Protein AF-W2CZW8-F1 (afdb_monomer_lite)

Foldseek 3Di:
DKDKDFAQDQFFWAWKWWKKWWAFPVRDTPDIDIDIDGDRAHHGGMDMDDDPCRDDDPRTDDMDGPWIKIATPVRDIDTDNCVVVVDADPVRVVVVVVVVVVVVVVVVVVVD

Secondary structure (DSSP, 8-state):
-EEEEE--SSS-EEEEEEEEEEE-TTS-EEEEEEEEEEEEE-TT-EEEEE-S-S---SS--EEEEEEEEEEETTS-EEEES-GGGGPPPHHHHHHHHHHHHHHHHHHHHH--

Structure (mmCIF, N/CA/C/O backbone):
data_AF-W2CZW8-F1
#
_entry.id   AF-W2CZW8-F1
#
loop_
_atom_site.group_PDB
_atom_site.id
_atom_site.type_symbol
_atom_site.label_atom_id
_atom_site.label_alt_id
_atom_site.label_comp_id
_atom_site.label_asym_id
_atom_site.label_entity_id
_atom_site.label_seq_id
_atom_site.pdbx_PDB_ins_code
_atom_site.Cartn_x
_atom_site.Cartn_y
_atom_site.Cartn_z
_atom_site.occupancy
_atom_site.B_iso_or_equiv
_atom_site.auth_seq_id
_atom_site.auth_comp_id
_atom_site.auth_asym_id
_atom_site.auth_atom_id
_atom_site.pdbx_PDB_model_num
ATOM 1 N N . MET A 1 1 ? 10.173 7.168 -2.303 1.00 90.81 1 MET A N 1
ATOM 2 C CA . MET A 1 1 ? 8.833 6.625 -2.603 1.00 90.81 1 MET A CA 1
ATOM 3 C C . MET A 1 1 ? 8.026 6.701 -1.330 1.00 90.81 1 MET A C 1
ATOM 5 O O . MET A 1 1 ? 8.509 6.217 -0.311 1.00 90.81 1 MET A O 1
ATOM 9 N N . SER A 1 2 ? 6.869 7.347 -1.386 1.00 93.12 2 SER A N 1
ATOM 10 C CA . SER A 1 2 ? 6.043 7.614 -0.211 1.00 93.12 2 SER A CA 1
ATOM 11 C C . SER A 1 2 ? 4.672 6.975 -0.386 1.00 93.12 2 SER A C 1
ATOM 13 O O . SER A 1 2 ? 4.179 6.900 -1.509 1.00 93.12 2 SER A O 1
ATOM 15 N N . PHE A 1 3 ? 4.084 6.511 0.712 1.00 93.94 3 PHE A N 1
ATOM 16 C CA . PHE A 1 3 ? 2.751 5.921 0.745 1.00 93.94 3 PHE A CA 1
ATOM 17 C C . PHE A 1 3 ? 1.980 6.459 1.940 1.00 93.94 3 PHE A C 1
ATOM 19 O O . PHE A 1 3 ? 2.545 6.554 3.030 1.00 93.94 3 PHE A O 1
ATOM 26 N N . THR A 1 4 ? 0.691 6.700 1.741 1.00 94.19 4 THR A N 1
ATOM 27 C CA . THR A 1 4 ? -0.275 6.953 2.809 1.00 94.19 4 THR A CA 1
ATOM 28 C C . THR A 1 4 ? -1.367 5.901 2.699 1.00 94.19 4 THR A C 1
ATOM 30 O O . THR A 1 4 ? -1.867 5.636 1.606 1.00 94.19 4 THR A O 1
ATOM 33 N N . PHE A 1 5 ? -1.710 5.273 3.817 1.00 94.88 5 PHE A N 1
ATOM 34 C CA . PHE A 1 5 ? -2.762 4.266 3.888 1.00 94.88 5 PHE A CA 1
ATOM 35 C C . P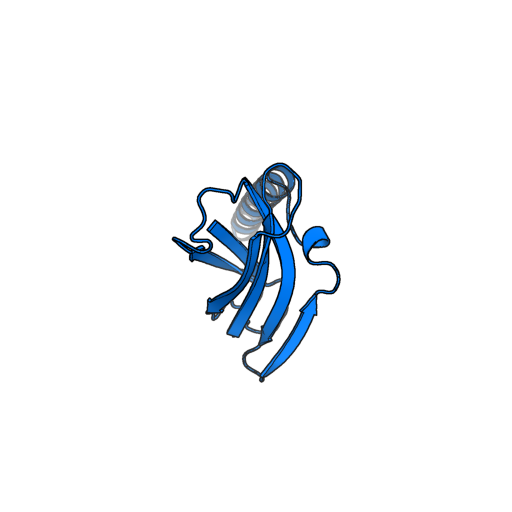HE A 1 5 ? -3.802 4.684 4.908 1.00 94.88 5 PHE A C 1
ATOM 37 O O . PHE A 1 5 ? -3.442 4.931 6.052 1.00 94.88 5 PHE A O 1
ATOM 44 N N . TYR A 1 6 ? -5.068 4.674 4.508 1.00 93.94 6 TYR A N 1
ATOM 45 C CA . TYR A 1 6 ? -6.210 4.740 5.413 1.00 93.94 6 TYR A CA 1
ATOM 46 C C . TYR A 1 6 ? -6.665 3.318 5.768 1.00 93.94 6 TYR A C 1
ATOM 48 O O . TYR A 1 6 ? -6.672 2.434 4.903 1.00 93.94 6 TYR A O 1
ATOM 56 N N . ASN A 1 7 ? -7.025 3.075 7.029 1.00 95.88 7 ASN A N 1
ATOM 57 C CA . ASN A 1 7 ? -7.572 1.800 7.487 1.00 95.88 7 ASN A CA 1
ATOM 58 C C . ASN A 1 7 ? -9.109 1.855 7.586 1.00 95.88 7 ASN A C 1
ATOM 60 O O . ASN A 1 7 ? -9.632 2.180 8.649 1.00 95.88 7 ASN A O 1
ATOM 64 N N . PRO A 1 8 ? -9.855 1.429 6.548 1.00 93.06 8 PRO A N 1
ATOM 65 C CA . PRO A 1 8 ? -11.321 1.422 6.569 1.00 93.06 8 PRO A CA 1
ATOM 66 C C . PRO A 1 8 ? -11.911 0.239 7.358 1.00 93.06 8 PRO A C 1
ATOM 68 O O . PRO A 1 8 ? -13.082 -0.107 7.199 1.00 93.06 8 PRO A O 1
ATOM 71 N N . THR A 1 9 ? -11.094 -0.505 8.110 1.00 95.19 9 THR A N 1
ATOM 72 C CA . THR A 1 9 ? -11.514 -1.751 8.759 1.00 95.19 9 THR A CA 1
ATOM 73 C C . THR A 1 9 ? -11.558 -1.604 10.269 1.00 95.19 9 THR A C 1
ATOM 75 O O . THR A 1 9 ? -10.782 -0.871 10.864 1.00 95.19 9 THR A O 1
ATOM 78 N N . LYS A 1 10 ? -12.391 -2.420 10.920 1.00 96.81 10 LYS A N 1
ATOM 79 C CA . LYS A 1 10 ? -12.503 -2.465 12.388 1.00 96.81 10 LYS A CA 1
ATOM 80 C C . LYS A 1 10 ? -11.307 -3.125 13.089 1.00 96.81 10 LYS A C 1
ATOM 82 O O . LYS A 1 10 ? -11.326 -3.283 14.306 1.00 96.81 10 LYS A O 1
ATOM 87 N N . LYS A 1 11 ? -10.294 -3.580 12.343 1.00 98.00 11 LYS A N 1
ATOM 88 C CA . LYS A 1 11 ? -9.118 -4.271 12.885 1.00 98.00 11 LYS A CA 1
ATOM 89 C C . LYS A 1 11 ? -7.889 -3.377 12.774 1.00 98.00 11 LYS A C 1
ATOM 91 O O . LYS A 1 11 ? -7.624 -2.821 11.713 1.00 98.00 11 LYS A O 1
ATOM 96 N N . THR A 1 12 ? -7.084 -3.320 13.832 1.00 98.50 12 THR A N 1
ATOM 97 C CA . THR A 1 12 ? -5.782 -2.643 13.796 1.00 98.50 12 THR A CA 1
ATOM 98 C C . THR A 1 12 ? -4.836 -3.353 12.831 1.00 98.50 12 THR A C 1
ATOM 100 O O . THR A 1 12 ? -4.574 -4.559 12.958 1.00 98.50 12 THR A O 1
ATOM 103 N N . ILE A 1 13 ? -4.293 -2.600 11.878 1.00 98.62 13 ILE A N 1
ATOM 104 C CA . ILE A 1 13 ? -3.296 -3.096 10.933 1.00 98.62 13 ILE A CA 1
ATOM 105 C C . ILE A 1 13 ? -1.933 -3.139 11.622 1.00 98.62 13 ILE A C 1
ATOM 107 O O . ILE A 1 13 ? -1.489 -2.155 12.211 1.00 98.62 13 ILE A O 1
ATOM 111 N N . LYS A 1 14 ? -1.255 -4.286 11.520 1.00 98.56 14 LYS A N 1
ATOM 112 C CA . LYS A 1 14 ? 0.109 -4.490 12.016 1.00 98.56 14 LYS A CA 1
ATOM 113 C C . LYS A 1 14 ? 1.148 -4.184 10.943 1.00 98.56 14 LYS A C 1
ATOM 115 O O . LYS A 1 14 ? 2.115 -3.482 11.218 1.00 98.56 14 LYS A O 1
ATOM 120 N N . TYR A 1 15 ? 0.953 -4.715 9.736 1.00 98.56 15 TYR A N 1
ATOM 121 C CA . TYR A 1 15 ? 1.843 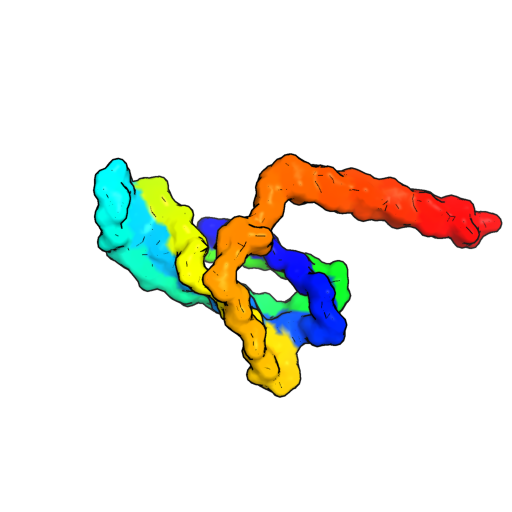-4.481 8.602 1.00 98.56 15 TYR A CA 1
ATOM 122 C C . TYR A 1 15 ? 1.057 -4.306 7.309 1.00 98.56 15 TYR A C 1
ATOM 124 O O . TYR A 1 15 ? 0.082 -5.021 7.064 1.00 98.56 15 TYR A O 1
ATOM 132 N N . ILE A 1 16 ? 1.553 -3.430 6.443 1.00 98.19 16 ILE A N 1
ATOM 133 C CA . ILE A 1 16 ? 1.170 -3.377 5.033 1.00 98.19 16 ILE A CA 1
ATOM 134 C C . ILE A 1 16 ? 2.407 -3.726 4.212 1.00 98.19 16 ILE A C 1
ATOM 136 O O . ILE A 1 16 ? 3.465 -3.118 4.356 1.00 98.19 16 ILE A O 1
ATOM 140 N N . TYR A 1 17 ? 2.279 -4.736 3.362 1.00 98.06 17 TYR A N 1
ATOM 141 C CA . TYR A 1 17 ? 3.303 -5.149 2.419 1.00 98.06 17 TYR A CA 1
ATOM 142 C C . TYR A 1 17 ? 2.924 -4.630 1.040 1.00 98.06 17 TYR A C 1
ATOM 144 O O . TYR A 1 17 ? 1.905 -5.045 0.482 1.00 98.06 17 TYR A O 1
ATOM 152 N N . VAL A 1 18 ? 3.755 -3.747 0.497 1.00 97.31 18 VAL A N 1
ATOM 153 C CA . VAL A 1 18 ? 3.564 -3.153 -0.827 1.00 97.31 18 VAL A CA 1
ATOM 154 C C . VAL A 1 18 ? 4.617 -3.725 -1.757 1.00 97.31 18 VAL A C 1
ATOM 156 O O . VAL A 1 18 ? 5.810 -3.471 -1.584 1.00 97.31 18 VAL A O 1
ATOM 159 N N . THR A 1 19 ? 4.195 -4.511 -2.738 1.00 96.94 19 THR A N 1
ATOM 160 C CA . THR A 1 19 ? 5.086 -5.003 -3.786 1.00 96.94 19 THR A CA 1
ATOM 161 C C . THR A 1 19 ? 5.077 -4.016 -4.939 1.00 96.94 19 THR A C 1
ATOM 163 O O . THR A 1 19 ? 4.027 -3.688 -5.492 1.00 96.94 19 THR A O 1
ATOM 166 N N . VAL A 1 20 ? 6.265 -3.535 -5.283 1.00 95.88 20 VAL A N 1
ATOM 167 C CA . VAL A 1 20 ? 6.495 -2.537 -6.317 1.00 95.88 20 VAL A CA 1
ATOM 168 C C . VAL A 1 20 ? 7.439 -3.119 -7.356 1.00 95.88 20 VAL A C 1
ATOM 170 O O . VAL A 1 20 ? 8.487 -3.682 -7.021 1.00 95.88 20 VAL A O 1
ATOM 173 N N . THR A 1 21 ? 7.085 -2.952 -8.622 1.00 96.19 21 THR A N 1
ATOM 174 C CA . THR A 1 21 ? 7.901 -3.358 -9.763 1.00 96.19 21 THR A CA 1
ATOM 175 C C . THR A 1 21 ? 8.362 -2.114 -10.510 1.00 96.19 21 THR A C 1
ATOM 177 O O . THR A 1 21 ? 7.544 -1.267 -10.859 1.00 96.19 21 THR A O 1
ATOM 180 N N . GLY A 1 22 ? 9.675 -1.991 -10.703 1.00 96.06 22 GLY A N 1
ATOM 181 C CA . GLY A 1 22 ? 10.302 -0.901 -11.448 1.00 96.06 22 GLY A CA 1
ATOM 182 C C . GLY A 1 22 ? 10.529 -1.284 -12.908 1.00 96.06 22 GLY A C 1
ATOM 183 O O . GLY A 1 22 ? 10.866 -2.439 -13.192 1.00 96.06 22 GLY A O 1
ATOM 184 N N . TYR A 1 23 ? 10.384 -0.315 -13.806 1.00 96.75 23 TYR A N 1
ATOM 185 C CA . TYR A 1 23 ? 10.505 -0.465 -15.255 1.00 96.75 23 TYR A CA 1
ATOM 186 C C . TYR A 1 23 ? 11.457 0.585 -15.840 1.00 96.75 23 TYR A C 1
ATOM 188 O O . TYR A 1 23 ? 11.668 1.637 -15.227 1.00 96.75 23 TYR A O 1
ATOM 196 N N . ASN A 1 24 ? 12.055 0.287 -16.994 1.00 96.69 24 ASN A N 1
ATOM 197 C CA . ASN A 1 24 ? 12.879 1.222 -17.766 1.00 96.69 24 ASN A CA 1
ATOM 198 C C . ASN A 1 24 ? 12.015 2.023 -18.778 1.00 96.69 24 ASN A C 1
ATOM 200 O O . ASN A 1 24 ? 10.808 1.786 -18.869 1.00 96.69 24 ASN A O 1
ATOM 204 N N . PRO A 1 25 ? 12.579 2.987 -19.539 1.00 97.25 25 PRO A N 1
ATOM 205 C CA . PRO A 1 25 ? 11.819 3.777 -20.518 1.00 97.25 25 PRO A CA 1
ATOM 206 C C . PRO A 1 25 ? 11.168 2.987 -21.662 1.00 97.25 25 PRO A C 1
ATOM 208 O O . PRO A 1 25 ? 10.336 3.551 -22.362 1.00 97.25 25 PRO A O 1
ATOM 211 N N . VAL A 1 26 ? 11.552 1.724 -21.866 1.00 96.75 26 VAL A N 1
ATOM 212 C CA . VAL A 1 26 ? 10.993 0.827 -22.892 1.00 96.75 26 VAL A CA 1
ATOM 213 C C . VAL A 1 26 ? 10.153 -0.300 -22.274 1.00 96.75 26 VAL A C 1
ATOM 215 O O . VAL A 1 26 ? 9.947 -1.334 -22.896 1.00 96.75 26 VAL A O 1
ATOM 218 N N . ASP A 1 27 ? 9.667 -0.091 -21.046 1.00 95.19 27 ASP A N 1
ATOM 219 C CA . ASP A 1 27 ? 8.787 -0.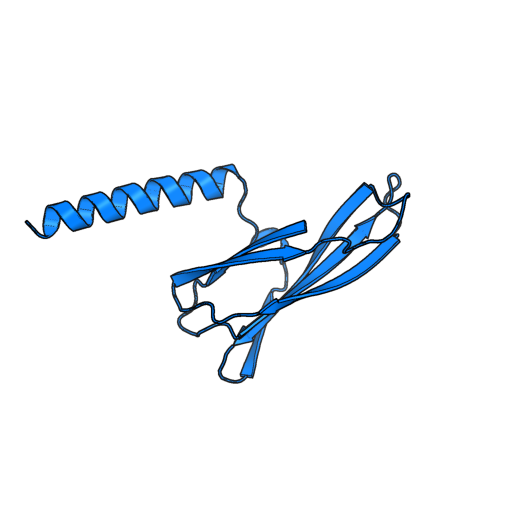991 -20.291 1.00 95.19 27 ASP A CA 1
ATOM 220 C C . ASP A 1 27 ? 9.382 -2.361 -19.898 1.00 95.19 27 ASP A C 1
ATOM 222 O O . ASP A 1 27 ? 8.661 -3.234 -19.399 1.00 95.19 27 ASP A O 1
ATOM 226 N N . ASP A 1 28 ? 10.702 -2.551 -19.986 1.00 95.88 28 ASP A N 1
ATOM 227 C CA . ASP A 1 28 ? 11.340 -3.745 -19.426 1.00 95.88 28 ASP A CA 1
ATOM 228 C C . ASP A 1 28 ? 11.403 -3.668 -17.903 1.00 95.88 28 ASP A C 1
ATOM 230 O O . ASP A 1 28 ? 11.725 -2.636 -17.302 1.00 95.88 28 ASP A O 1
ATOM 234 N N . ARG A 1 29 ? 11.170 -4.808 -17.249 1.00 95.88 29 ARG A N 1
ATOM 235 C CA . ARG A 1 29 ? 11.264 -4.923 -15.792 1.00 95.88 29 ARG A CA 1
ATOM 236 C C . ARG A 1 29 ? 12.717 -4.798 -15.324 1.00 95.88 29 ARG A C 1
ATOM 238 O O . ARG A 1 29 ? 13.524 -5.695 -15.548 1.00 95.88 29 ARG A O 1
ATOM 245 N N . VAL A 1 30 ? 12.998 -3.764 -14.533 1.00 95.00 30 VAL A N 1
ATOM 246 C CA . VAL A 1 30 ? 14.301 -3.534 -13.878 1.00 95.00 30 VAL A CA 1
ATOM 247 C C . VAL A 1 30 ? 14.416 -4.312 -12.566 1.00 95.00 30 VAL A C 1
ATOM 249 O O . VAL A 1 30 ? 15.489 -4.783 -12.198 1.00 95.00 30 VAL A O 1
ATOM 252 N N . GLY A 1 31 ? 13.312 -4.475 -11.833 1.00 95.25 31 GLY A N 1
ATOM 253 C CA . GLY A 1 31 ? 13.324 -5.231 -10.583 1.00 95.25 31 GLY A CA 1
ATOM 254 C C . GLY A 1 31 ? 11.996 -5.213 -9.842 1.00 95.25 31 GLY A C 1
ATOM 255 O O . GLY A 1 31 ? 11.049 -4.533 -10.226 1.00 95.25 31 GLY A O 1
ATOM 256 N N . THR A 1 32 ? 11.910 -5.979 -8.758 1.00 96.75 32 THR A N 1
ATOM 257 C CA . THR A 1 32 ? 10.743 -6.007 -7.864 1.00 96.75 32 THR A CA 1
ATOM 258 C C . THR A 1 32 ? 11.204 -5.975 -6.414 1.00 96.75 32 THR A C 1
ATOM 260 O O . THR A 1 32 ? 12.177 -6.642 -6.055 1.00 96.75 32 THR A O 1
ATOM 263 N N . LYS A 1 33 ? 10.525 -5.175 -5.590 1.00 96.81 33 LYS A N 1
ATOM 264 C CA . LYS A 1 33 ? 10.784 -5.029 -4.155 1.00 96.81 33 LYS A CA 1
ATOM 265 C C . LYS A 1 33 ? 9.474 -5.083 -3.386 1.00 96.81 33 LYS A C 1
ATOM 267 O O . LYS A 1 33 ? 8.467 -4.561 -3.851 1.00 96.81 33 LYS A O 1
ATOM 272 N N . THR A 1 34 ? 9.510 -5.674 -2.198 1.00 97.38 34 THR A N 1
ATOM 273 C CA . THR A 1 34 ? 8.398 -5.619 -1.247 1.00 97.38 34 THR A CA 1
ATOM 274 C C . THR A 1 34 ? 8.803 -4.733 -0.084 1.00 97.38 34 THR A C 1
ATOM 276 O O . THR A 1 34 ? 9.765 -5.025 0.623 1.00 97.38 34 THR A O 1
ATOM 279 N N . LEU A 1 35 ? 8.073 -3.640 0.088 1.00 97.56 35 LEU A N 1
ATOM 280 C CA . LEU A 1 35 ? 8.246 -2.677 1.163 1.00 97.56 35 LEU A CA 1
ATOM 281 C C . LEU A 1 35 ? 7.319 -3.054 2.314 1.00 97.56 35 LEU A C 1
ATOM 283 O O . LEU A 1 35 ? 6.187 -3.476 2.083 1.00 97.56 35 LEU A O 1
ATOM 287 N N . THR A 1 36 ? 7.810 -2.923 3.544 1.00 98.19 36 THR A N 1
ATOM 288 C CA . THR A 1 36 ? 7.028 -3.221 4.748 1.00 98.19 36 THR A CA 1
ATOM 289 C C . THR A 1 36 ? 6.749 -1.925 5.491 1.00 98.19 36 THR A C 1
ATOM 291 O O . THR A 1 36 ? 7.659 -1.304 6.035 1.00 98.19 36 THR A O 1
ATOM 294 N N . CYS A 1 37 ? 5.485 -1.529 5.509 1.00 98.06 37 CYS A N 1
ATOM 295 C CA . CYS A 1 37 ? 4.954 -0.432 6.300 1.00 98.06 37 CYS A CA 1
ATOM 296 C C . CYS A 1 37 ? 4.525 -0.989 7.659 1.00 98.06 37 CYS A C 1
ATOM 298 O O . CYS A 1 37 ? 3.691 -1.895 7.724 1.00 98.06 37 CYS A O 1
ATOM 300 N N . VAL A 1 38 ? 5.131 -0.491 8.734 1.00 98.12 38 VAL A N 1
ATOM 301 C CA . VAL A 1 38 ? 4.905 -0.983 10.099 1.00 98.12 38 VAL A CA 1
ATOM 302 C C . VAL A 1 38 ? 3.849 -0.124 10.788 1.00 98.12 38 VAL A C 1
ATOM 304 O O . VAL A 1 38 ? 3.961 1.097 10.807 1.00 98.12 38 VAL A O 1
ATOM 307 N N . GLY A 1 39 ? 2.800 -0.759 11.306 1.00 95.38 39 GLY A N 1
ATOM 308 C CA . GLY A 1 39 ? 1.764 -0.110 12.105 1.00 95.38 39 GLY A CA 1
ATOM 309 C C . GLY A 1 39 ? 2.202 0.145 13.559 1.00 95.38 39 GLY A C 1
ATOM 310 O O . GLY A 1 39 ? 3.397 0.099 13.860 1.00 95.38 39 GLY A O 1
ATOM 311 N N . PRO A 1 40 ? 1.249 0.350 14.486 1.00 97.62 40 PRO A N 1
ATOM 312 C CA . PRO A 1 40 ? -0.191 0.160 14.307 1.00 97.62 40 PRO A CA 1
ATOM 313 C C . PRO A 1 40 ? -0.840 1.255 13.454 1.00 97.62 40 PRO A C 1
ATOM 315 O O . PRO A 1 40 ? -0.486 2.418 13.575 1.00 97.62 40 PRO A O 1
ATOM 318 N N . ILE A 1 41 ? -1.815 0.875 12.625 1.00 98.25 41 ILE A N 1
ATOM 319 C CA . ILE A 1 41 ? -2.805 1.815 12.074 1.00 98.25 41 ILE A CA 1
ATOM 320 C C . ILE A 1 41 ? -4.152 1.393 12.658 1.00 98.25 41 ILE A C 1
ATOM 322 O O . ILE A 1 41 ? -4.617 0.276 12.382 1.00 98.25 41 ILE A O 1
ATOM 326 N N . LEU A 1 42 ? -4.727 2.218 13.536 1.00 98.19 42 LEU A N 1
ATOM 327 C CA . LEU A 1 42 ? -5.999 1.914 14.192 1.00 98.19 42 LEU A CA 1
ATOM 328 C C . LEU A 1 42 ? -7.158 1.959 13.182 1.00 98.19 42 LEU A C 1
ATOM 330 O O . LEU A 1 42 ? -6.968 2.413 12.050 1.00 98.19 42 LEU A O 1
ATOM 334 N N . PRO A 1 43 ? -8.334 1.406 13.526 1.00 97.62 43 PRO A N 1
ATOM 335 C CA . PRO A 1 43 ? -9.541 1.625 12.738 1.00 97.62 43 PRO A CA 1
ATOM 336 C C . PRO A 1 43 ? -9.769 3.114 12.487 1.00 97.62 43 PRO A C 1
ATOM 338 O O . PRO A 1 43 ? -9.620 3.912 13.407 1.00 97.62 43 PRO A O 1
ATOM 341 N N . ASP A 1 44 ? -10.099 3.457 11.244 1.00 93.94 44 ASP A N 1
ATOM 342 C CA . ASP A 1 44 ? -10.401 4.819 10.798 1.00 93.94 44 ASP A CA 1
ATOM 343 C C . ASP A 1 44 ? -9.242 5.828 10.911 1.00 93.94 44 ASP A C 1
ATOM 345 O O . ASP A 1 44 ? -9.434 7.030 10.749 1.00 93.94 44 ASP A O 1
ATOM 349 N N . GLU A 1 45 ? -8.012 5.344 11.091 1.00 94.56 45 GLU A N 1
ATOM 350 C CA . GLU A 1 45 ? -6.803 6.168 11.064 1.00 94.56 45 GLU A CA 1
ATOM 351 C C . GLU A 1 45 ? -5.990 5.984 9.778 1.00 94.56 45 GLU A C 1
ATOM 353 O O . GLU A 1 45 ? -6.174 5.033 9.008 1.00 94.56 45 GLU A O 1
ATOM 358 N N . SER A 1 46 ? -5.047 6.906 9.564 1.00 95.00 46 SER A N 1
ATOM 359 C CA . SER A 1 46 ? -4.094 6.862 8.456 1.00 95.00 46 SER A CA 1
ATOM 360 C C . SER A 1 46 ? -2.649 6.704 8.933 1.00 95.00 46 SER A C 1
ATOM 362 O O . SER A 1 46 ? -2.259 7.241 9.966 1.00 95.00 46 SER A O 1
ATOM 364 N N . GLY A 1 47 ? -1.835 5.993 8.152 1.00 95.88 47 GLY A N 1
ATOM 365 C CA . GLY A 1 47 ? -0.396 5.836 8.369 1.00 95.88 47 GLY A CA 1
ATOM 366 C C . GLY A 1 47 ? 0.411 6.235 7.135 1.00 95.88 47 GLY A C 1
ATOM 367 O O . GLY A 1 47 ? 0.082 5.821 6.020 1.00 95.88 47 GLY A O 1
ATOM 368 N N . SER A 1 48 ? 1.488 6.994 7.343 1.00 96.38 48 SER A N 1
ATOM 369 C CA . SER A 1 48 ? 2.342 7.525 6.272 1.00 96.38 48 SER A CA 1
ATOM 370 C C . SER A 1 48 ? 3.766 6.979 6.358 1.00 96.38 48 SER A C 1
ATOM 372 O O . SER A 1 48 ? 4.365 6.912 7.430 1.00 96.38 48 SER A O 1
ATOM 374 N N . TYR A 1 49 ? 4.330 6.609 5.210 1.00 97.06 49 TYR A N 1
ATOM 375 C CA . TYR A 1 49 ? 5.607 5.906 5.106 1.00 97.06 49 TYR A CA 1
ATOM 376 C C . TYR A 1 49 ? 6.453 6.479 3.977 1.00 97.06 49 TYR A C 1
ATOM 378 O O . TYR A 1 49 ? 5.948 6.727 2.885 1.00 97.06 49 TYR A O 1
ATOM 386 N N . SER A 1 50 ? 7.759 6.629 4.206 1.00 96.56 50 SER A N 1
ATOM 387 C CA . SER A 1 50 ? 8.704 7.083 3.185 1.00 96.56 50 SER A CA 1
ATOM 388 C C . SER A 1 50 ? 9.913 6.162 3.116 1.00 96.56 50 SER A C 1
ATOM 390 O O . SER A 1 50 ? 10.590 5.912 4.112 1.00 96.56 50 SER A O 1
ATOM 392 N N . PHE A 1 51 ? 10.189 5.667 1.914 1.00 95.50 51 PHE A N 1
ATOM 393 C CA . PHE A 1 51 ? 11.312 4.791 1.617 1.00 95.50 51 PHE A CA 1
ATOM 394 C C . PHE A 1 51 ? 12.269 5.491 0.657 1.00 95.50 51 PHE A C 1
ATOM 396 O O . PHE A 1 51 ? 11.881 5.941 -0.432 1.00 95.50 51 PHE A O 1
ATOM 403 N N . LYS A 1 52 ? 13.540 5.554 1.049 1.00 92.94 52 LYS A N 1
ATOM 404 C CA . LYS A 1 52 ? 14.635 6.053 0.213 1.00 92.94 52 LYS A CA 1
ATOM 405 C C . LYS A 1 52 ? 15.334 4.881 -0.474 1.00 92.94 52 LYS A C 1
ATOM 407 O O . LYS A 1 52 ? 15.373 3.784 0.071 1.00 92.94 52 LYS A O 1
ATOM 412 N N . HIS A 1 53 ? 15.873 5.126 -1.667 1.00 88.31 53 HIS A N 1
ATOM 413 C CA . HIS A 1 53 ? 16.711 4.169 -2.405 1.00 88.31 53 HIS A CA 1
ATOM 414 C C . HIS A 1 53 ? 16.072 2.782 -2.638 1.00 88.31 53 HIS A C 1
ATOM 416 O O . HIS A 1 53 ? 16.752 1.763 -2.581 1.00 88.31 53 HIS A O 1
ATOM 422 N N . VAL A 1 54 ? 14.760 2.728 -2.915 1.00 91.75 54 VAL A N 1
ATOM 423 C CA . VAL A 1 54 ? 14.033 1.460 -3.155 1.00 91.75 54 VAL A CA 1
ATOM 424 C C . VAL A 1 54 ? 14.609 0.689 -4.348 1.00 91.75 54 VAL A C 1
ATOM 426 O O . VAL A 1 54 ? 14.775 -0.530 -4.288 1.00 91.75 54 VAL A O 1
ATOM 429 N N . PHE A 1 55 ? 14.934 1.406 -5.423 1.00 91.06 55 PHE A N 1
ATOM 430 C CA . PHE A 1 55 ? 15.629 0.874 -6.587 1.00 91.06 55 PHE A CA 1
ATOM 431 C C . PHE A 1 55 ? 16.978 1.574 -6.717 1.00 91.06 55 PHE A C 1
ATOM 433 O O . PHE A 1 55 ? 17.053 2.799 -6.635 1.00 91.06 55 PHE A O 1
ATOM 440 N N . TYR A 1 56 ? 18.034 0.789 -6.923 1.00 87.19 56 TYR A N 1
ATOM 441 C CA . TYR A 1 56 ? 19.379 1.287 -7.196 1.00 87.19 56 TYR A CA 1
ATOM 442 C C . TYR A 1 56 ? 19.716 0.979 -8.657 1.00 87.19 56 TYR A C 1
ATOM 444 O O . TYR A 1 56 ? 20.357 -0.021 -8.965 1.00 87.19 56 TYR A O 1
ATOM 452 N N . SER A 1 57 ? 19.161 1.777 -9.569 1.00 88.38 57 SER A N 1
ATOM 453 C CA . SER A 1 57 ? 19.358 1.629 -11.012 1.00 88.38 57 SER A CA 1
ATOM 454 C C . SER A 1 57 ? 19.288 2.989 -11.695 1.00 88.38 57 SER A C 1
ATOM 456 O O . SER A 1 57 ? 18.377 3.766 -11.419 1.00 88.38 57 SER A O 1
ATOM 458 N N . SER A 1 58 ? 20.226 3.251 -12.606 1.00 89.31 58 SER A N 1
ATOM 459 C CA . SER A 1 58 ? 20.232 4.435 -13.473 1.00 89.31 58 SER A CA 1
ATOM 460 C C . SER A 1 58 ? 19.257 4.328 -14.648 1.00 89.31 58 SER A C 1
ATOM 462 O O . SER A 1 58 ? 18.963 5.331 -15.286 1.00 89.31 58 SER A O 1
ATOM 464 N N . THR A 1 59 ? 18.759 3.125 -14.944 1.00 91.94 59 THR A N 1
ATOM 465 C CA . THR A 1 59 ? 17.850 2.873 -16.071 1.00 91.94 59 THR A CA 1
ATOM 466 C C . THR A 1 59 ? 16.386 2.805 -15.654 1.00 91.94 59 THR A C 1
ATOM 468 O O . THR A 1 59 ? 15.518 2.692 -16.514 1.00 91.94 59 THR A O 1
ATOM 471 N N . MET A 1 60 ? 16.085 2.854 -14.353 1.00 93.19 60 MET A N 1
ATOM 472 C CA . MET A 1 60 ? 14.707 2.858 -13.870 1.00 93.19 60 MET A CA 1
ATOM 473 C C . MET A 1 60 ? 14.043 4.207 -14.175 1.00 93.19 60 MET A C 1
ATOM 475 O O . MET A 1 60 ? 14.547 5.250 -13.771 1.00 93.19 60 MET A O 1
ATOM 479 N N . SER A 1 61 ? 12.894 4.171 -14.848 1.00 94.44 61 SER A N 1
ATOM 480 C CA . SER A 1 61 ? 12.098 5.353 -15.200 1.00 94.44 61 SER A CA 1
ATOM 481 C C . SER A 1 61 ? 10.756 5.409 -14.472 1.00 94.44 61 SER A C 1
ATOM 483 O O . SER A 1 61 ? 10.298 6.492 -14.120 1.00 94.44 61 SER A O 1
ATOM 485 N N . SER A 1 62 ? 10.119 4.262 -14.218 1.00 94.31 62 SER A N 1
ATOM 486 C CA . SER A 1 62 ? 8.789 4.201 -13.605 1.00 94.31 62 SER A CA 1
ATOM 487 C C . SER A 1 62 ? 8.644 3.027 -12.639 1.00 94.31 62 SER A C 1
ATOM 489 O O . SER A 1 62 ? 9.434 2.082 -12.647 1.00 94.31 62 SER A O 1
ATOM 491 N N . ALA A 1 63 ? 7.638 3.094 -11.766 1.00 93.56 63 ALA A N 1
ATOM 492 C CA . ALA A 1 63 ? 7.300 2.033 -10.826 1.00 93.56 63 ALA A CA 1
ATOM 493 C C . ALA A 1 63 ? 5.785 1.834 -10.756 1.00 93.56 63 ALA A C 1
ATOM 495 O O . ALA A 1 63 ? 5.027 2.800 -10.774 1.00 93.56 63 ALA A O 1
ATOM 496 N N . LYS A 1 64 ? 5.350 0.578 -10.627 1.00 92.81 64 LYS A N 1
ATOM 497 C CA . LYS A 1 64 ? 3.939 0.204 -10.461 1.00 92.81 64 LYS A CA 1
ATOM 498 C C . LYS A 1 64 ? 3.770 -0.634 -9.200 1.00 92.81 64 LYS A C 1
ATOM 500 O O . LYS A 1 64 ? 4.616 -1.478 -8.898 1.00 92.81 64 LYS A O 1
ATOM 505 N N . ILE A 1 65 ? 2.669 -0.424 -8.480 1.00 94.00 65 ILE A N 1
ATOM 506 C CA . ILE A 1 65 ? 2.263 -1.309 -7.384 1.00 94.00 65 ILE A CA 1
ATOM 507 C C . ILE A 1 65 ? 1.675 -2.572 -8.012 1.00 94.00 65 ILE A C 1
ATOM 509 O O . ILE A 1 65 ? 0.663 -2.517 -8.707 1.00 94.00 65 ILE A O 1
ATOM 513 N N . THR A 1 66 ? 2.316 -3.709 -7.774 1.00 94.44 66 THR A N 1
ATOM 514 C CA . THR A 1 66 ? 1.946 -5.008 -8.354 1.00 94.44 66 THR A CA 1
ATOM 515 C C . THR A 1 66 ? 1.394 -5.980 -7.319 1.00 94.44 66 THR A C 1
ATOM 517 O O . THR A 1 66 ? 0.817 -7.002 -7.680 1.00 94.44 66 THR A O 1
ATOM 520 N N . GLY A 1 67 ? 1.505 -5.654 -6.030 1.00 95.50 67 GLY A N 1
ATOM 521 C CA . GLY A 1 67 ? 0.915 -6.439 -4.954 1.00 95.50 67 GLY A CA 1
ATOM 522 C C . GLY A 1 67 ? 0.678 -5.608 -3.703 1.00 95.50 67 GLY A C 1
ATOM 523 O O . GLY A 1 67 ? 1.438 -4.692 -3.393 1.00 95.50 67 GLY A O 1
ATOM 524 N N . LEU A 1 68 ? -0.382 -5.948 -2.975 1.00 97.38 68 LEU A N 1
ATOM 525 C CA . LEU A 1 68 ? -0.714 -5.331 -1.700 1.00 97.38 68 LEU A CA 1
ATOM 526 C C . LEU A 1 68 ? -1.291 -6.392 -0.760 1.00 97.38 68 LEU A C 1
ATOM 528 O O . LEU A 1 68 ? -2.274 -7.071 -1.072 1.00 97.38 68 LEU A O 1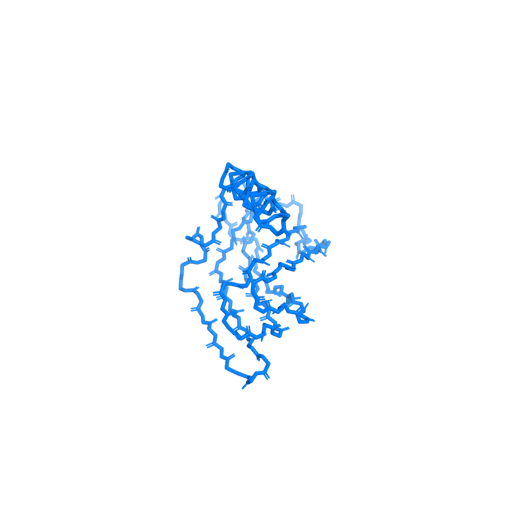
ATOM 532 N N . ARG A 1 69 ? -0.656 -6.547 0.400 1.00 97.62 69 ARG A N 1
ATOM 533 C CA . ARG A 1 69 ? -1.067 -7.493 1.440 1.00 97.62 69 ARG A CA 1
ATOM 534 C C . ARG A 1 69 ? -1.060 -6.796 2.790 1.00 97.62 69 ARG A C 1
ATOM 536 O O . ARG A 1 69 ? -0.063 -6.193 3.163 1.00 97.62 69 ARG A O 1
ATOM 543 N N . VAL A 1 70 ? -2.134 -6.948 3.546 1.00 98.19 70 VAL A N 1
ATOM 544 C CA . VAL A 1 70 ? -2.301 -6.383 4.886 1.00 98.19 70 VAL A CA 1
ATOM 545 C C . VAL A 1 70 ? -2.285 -7.518 5.904 1.00 98.19 70 VAL A C 1
ATOM 547 O O . VAL A 1 70 ? -2.959 -8.528 5.706 1.00 98.19 70 VAL A O 1
ATOM 550 N N . GLN A 1 71 ? -1.520 -7.368 6.982 1.00 98.50 71 GLN A N 1
ATOM 551 C CA . GLN A 1 71 ? -1.573 -8.241 8.153 1.00 98.50 71 GLN A CA 1
ATOM 552 C C . GLN A 1 71 ? -2.102 -7.450 9.348 1.00 98.50 71 GLN A C 1
ATOM 554 O O . GLN A 1 71 ? -1.595 -6.372 9.659 1.00 98.50 71 GLN A O 1
ATOM 559 N N . TYR A 1 72 ? -3.089 -8.007 10.037 1.00 98.56 72 TYR A N 1
ATOM 560 C CA . TYR A 1 72 ? -3.683 -7.420 11.235 1.00 98.56 72 TYR A CA 1
ATOM 561 C C . TYR A 1 72 ? -2.999 -7.930 12.510 1.00 98.56 72 TYR A C 1
ATOM 563 O O . TYR A 1 72 ? -2.253 -8.914 12.492 1.00 98.56 72 TYR A O 1
ATOM 571 N N . MET A 1 73 ? -3.253 -7.261 13.637 1.00 98.19 73 MET A N 1
ATOM 572 C CA . MET A 1 73 ? -2.691 -7.646 14.941 1.00 98.19 73 MET A CA 1
ATOM 573 C C . MET A 1 73 ? -3.092 -9.063 15.385 1.00 98.19 73 MET A C 1
ATOM 575 O O . MET A 1 73 ? -2.295 -9.758 16.012 1.00 98.19 73 MET A O 1
ATOM 579 N N . ASP A 1 74 ? -4.276 -9.533 14.982 1.00 97.38 74 ASP A N 1
ATOM 580 C CA . ASP A 1 74 ? -4.770 -10.900 15.220 1.00 97.38 74 ASP A CA 1
ATOM 581 C C . ASP A 1 74 ? -4.116 -11.966 14.313 1.00 97.38 74 ASP A C 1
ATOM 583 O O . ASP A 1 74 ? -4.545 -13.118 14.292 1.00 97.38 74 ASP A O 1
ATOM 587 N N . LYS A 1 75 ? -3.073 -11.587 13.558 1.00 97.38 75 LYS A N 1
ATOM 588 C CA . LYS A 1 75 ? -2.345 -12.396 12.567 1.00 97.38 75 LYS A CA 1
ATOM 589 C C . LYS A 1 75 ? -3.140 -12.737 11.304 1.00 97.38 75 LYS A C 1
ATOM 591 O O . LYS A 1 75 ? -2.551 -13.325 10.395 1.00 97.38 75 LYS A O 1
ATOM 596 N N . SER A 1 76 ? -4.415 -12.350 11.197 1.00 98.25 76 SER A N 1
ATOM 597 C CA . SER A 1 76 ? -5.176 -12.516 9.958 1.00 98.25 76 SER A CA 1
ATOM 598 C C . SER A 1 76 ? -4.580 -11.667 8.833 1.00 98.25 76 SER A C 1
ATOM 600 O O . SER A 1 76 ? -3.940 -10.638 9.067 1.00 98.25 76 SER A O 1
ATOM 602 N N . VAL A 1 77 ? -4.751 -12.131 7.596 1.00 98.12 77 VAL A N 1
ATOM 603 C CA . VAL A 1 77 ? -4.144 -11.524 6.410 1.00 98.12 77 VAL A CA 1
ATOM 604 C C . VAL A 1 77 ? -5.216 -11.250 5.365 1.00 98.12 77 VAL A C 1
ATOM 606 O O . VAL A 1 77 ? -6.030 -12.118 5.056 1.00 98.12 77 VAL A O 1
ATOM 609 N N . LYS A 1 78 ? -5.180 -10.053 4.780 1.00 96.62 78 LYS A N 1
ATOM 610 C CA . LYS A 1 78 ? -5.977 -9.678 3.613 1.00 96.62 78 LYS A CA 1
ATOM 611 C C . LYS A 1 78 ? -5.050 -9.448 2.428 1.00 96.62 78 LYS A C 1
ATOM 613 O O . LYS A 1 78 ? -4.129 -8.639 2.496 1.00 96.62 78 LYS A O 1
ATOM 618 N N . ILE A 1 79 ? -5.310 -10.149 1.332 1.00 96.81 79 ILE A N 1
ATOM 619 C CA . ILE A 1 79 ? -4.663 -9.893 0.044 1.00 96.81 79 ILE A CA 1
ATOM 620 C C . ILE A 1 79 ? -5.603 -9.003 -0.770 1.00 96.81 79 ILE A C 1
ATOM 622 O O . ILE A 1 79 ? -6.792 -9.308 -0.896 1.00 96.81 79 ILE A O 1
ATOM 626 N N . VAL A 1 80 ? -5.082 -7.899 -1.300 1.00 94.75 80 VAL A N 1
ATOM 627 C CA . VAL A 1 80 ? -5.827 -6.999 -2.185 1.00 94.75 80 VAL A CA 1
ATOM 628 C C . VAL A 1 80 ? -5.493 -7.386 -3.621 1.00 94.75 80 VAL A C 1
ATOM 630 O O . VAL A 1 80 ? -4.386 -7.147 -4.094 1.00 94.75 80 VAL A O 1
ATOM 633 N N . ALA A 1 81 ? -6.445 -8.029 -4.301 1.00 90.00 81 ALA A N 1
ATOM 634 C CA . ALA A 1 81 ? -6.223 -8.621 -5.623 1.00 90.00 81 ALA A CA 1
ATOM 635 C C . ALA A 1 81 ? -5.937 -7.585 -6.723 1.00 90.00 81 ALA A C 1
ATOM 637 O O . ALA A 1 81 ? -5.207 -7.876 -7.664 1.00 90.00 81 ALA A O 1
ATOM 638 N N . GLN A 1 82 ? -6.499 -6.380 -6.605 1.00 90.31 82 GLN A N 1
ATOM 639 C CA . GLN A 1 82 ? -6.331 -5.297 -7.577 1.00 90.31 82 GLN A CA 1
ATOM 640 C C . GLN A 1 82 ? -5.876 -4.019 -6.858 1.00 90.31 82 GLN A C 1
ATOM 642 O O . GLN A 1 82 ? -6.697 -3.130 -6.630 1.00 90.31 82 GLN A O 1
ATOM 647 N N . PRO A 1 83 ? -4.590 -3.916 -6.463 1.00 89.06 83 PRO A N 1
ATOM 648 C CA . PRO A 1 83 ? -4.095 -2.807 -5.645 1.00 89.06 83 PRO A CA 1
ATOM 649 C C . PRO A 1 83 ? -4.358 -1.429 -6.255 1.00 89.06 83 PRO A C 1
ATOM 651 O O . PRO A 1 83 ? -4.677 -0.492 -5.535 1.00 89.06 83 PRO A O 1
ATOM 654 N N . TRP A 1 84 ? -4.283 -1.321 -7.585 1.00 83.25 84 TRP A N 1
ATOM 655 C CA . TRP A 1 84 ? -4.500 -0.070 -8.318 1.00 83.25 84 TRP A CA 1
ATOM 656 C C . TRP A 1 84 ? -5.922 0.489 -8.180 1.00 83.25 84 TRP A C 1
ATOM 658 O O . TRP A 1 84 ? -6.116 1.678 -8.387 1.00 83.25 84 TRP A O 1
ATOM 668 N N . ARG A 1 85 ? -6.918 -0.334 -7.817 1.00 86.25 85 ARG A N 1
ATOM 669 C CA . ARG A 1 85 ? -8.302 0.126 -7.582 1.00 86.25 85 ARG A CA 1
ATOM 670 C C . ARG A 1 85 ? -8.506 0.726 -6.193 1.00 86.25 85 ARG A C 1
ATOM 672 O O . ARG A 1 85 ? -9.590 1.207 -5.898 1.00 86.25 85 ARG A O 1
ATOM 679 N N . CYS A 1 86 ? -7.492 0.644 -5.339 1.00 83.50 86 CYS A N 1
ATOM 680 C CA . CYS A 1 86 ? -7.506 1.162 -3.975 1.00 83.50 86 CYS A CA 1
ATOM 681 C C . CYS A 1 86 ? -6.517 2.324 -3.808 1.00 83.50 86 CYS A C 1
ATOM 683 O O . CYS A 1 86 ? -6.089 2.606 -2.692 1.00 83.50 86 CYS A O 1
ATOM 685 N N . VAL A 1 87 ? -6.109 2.946 -4.916 1.00 86.44 87 VAL A N 1
ATOM 686 C CA . VAL A 1 87 ? -5.287 4.154 -4.930 1.00 86.44 87 VAL A CA 1
ATOM 687 C C . VAL A 1 87 ? -6.221 5.320 -5.211 1.00 86.44 87 VAL A C 1
ATOM 689 O O . VAL A 1 87 ? -6.884 5.330 -6.244 1.00 86.44 87 VAL A O 1
ATOM 692 N N . PHE A 1 88 ? -6.282 6.264 -4.280 1.00 82.44 88 PHE A N 1
ATOM 693 C CA . PHE A 1 88 ? -6.982 7.527 -4.478 1.00 82.44 88 PHE A CA 1
ATOM 694 C C . PHE A 1 88 ? -6.183 8.391 -5.451 1.00 82.44 88 PHE A C 1
ATOM 696 O O . PHE A 1 88 ? -4.953 8.450 -5.356 1.00 82.44 88 PHE A O 1
ATOM 703 N N . SER A 1 89 ? -6.867 9.039 -6.390 1.00 81.75 89 SER A N 1
ATOM 704 C CA . SER A 1 89 ? -6.256 10.124 -7.152 1.00 81.75 89 SER A CA 1
ATOM 705 C C . SER A 1 89 ? -5.963 11.320 -6.237 1.00 81.75 89 SER A C 1
ATOM 707 O O . SER A 1 89 ? -6.457 11.402 -5.105 1.00 81.75 89 SER A O 1
ATOM 709 N N . ASP A 1 90 ? -5.156 12.264 -6.718 1.00 80.19 90 ASP A N 1
ATOM 710 C CA . ASP A 1 90 ? -4.927 13.517 -5.990 1.00 80.19 90 ASP A CA 1
ATOM 711 C C . ASP A 1 90 ? -6.247 14.286 -5.795 1.00 80.19 90 ASP A C 1
ATOM 713 O O . ASP A 1 90 ? -6.474 14.857 -4.730 1.00 80.19 90 ASP A O 1
ATOM 717 N N . GLU A 1 91 ? -7.148 14.229 -6.782 1.00 82.88 91 GLU A N 1
ATOM 718 C CA . GLU A 1 91 ? -8.496 14.806 -6.710 1.00 82.88 91 GLU A CA 1
ATOM 719 C C . GLU A 1 91 ? -9.352 14.117 -5.638 1.00 82.88 91 GLU A C 1
ATOM 721 O O . GLU A 1 91 ? -9.945 14.794 -4.797 1.00 82.88 91 GLU A O 1
ATOM 726 N N . ASP A 1 92 ? -9.359 12.778 -5.601 1.00 82.38 92 ASP A N 1
ATOM 727 C CA . ASP A 1 92 ? -10.088 12.017 -4.575 1.00 82.38 92 ASP A CA 1
ATOM 728 C C . ASP A 1 92 ? -9.578 12.358 -3.169 1.00 82.38 92 ASP A C 1
ATOM 730 O O . ASP A 1 92 ? -10.357 12.488 -2.226 1.00 82.38 92 ASP A O 1
ATOM 734 N N . SER A 1 93 ? -8.259 12.517 -3.030 1.00 77.12 93 SER A N 1
ATOM 735 C CA . SER A 1 93 ? -7.616 12.822 -1.751 1.00 77.12 93 SER A CA 1
ATOM 736 C C . SER A 1 93 ? -8.019 14.206 -1.237 1.00 77.12 93 SER A C 1
ATOM 738 O O . SER A 1 93 ? -8.381 14.342 -0.069 1.00 77.12 93 SER A O 1
ATOM 740 N N . GLN A 1 94 ? -8.023 15.214 -2.117 1.00 83.19 94 GLN A N 1
ATOM 741 C CA . GLN A 1 94 ? -8.464 16.576 -1.791 1.00 83.19 94 GLN A CA 1
ATOM 742 C C . GLN A 1 94 ? -9.947 16.615 -1.414 1.00 83.19 94 GLN A C 1
ATOM 744 O O . GLN A 1 94 ? -10.318 17.236 -0.418 1.00 83.19 94 GLN A O 1
ATOM 749 N N . PHE A 1 95 ? -10.788 15.905 -2.169 1.00 83.88 95 PHE A N 1
ATOM 750 C CA . PHE A 1 95 ? -12.217 15.821 -1.887 1.00 83.88 95 PHE A CA 1
ATOM 751 C C . PHE A 1 95 ? -12.498 15.183 -0.519 1.00 83.88 95 PHE A C 1
ATOM 753 O O . PHE A 1 95 ? -13.300 15.703 0.258 1.00 83.88 95 PHE A O 1
ATOM 760 N N . ILE A 1 96 ? -11.818 14.079 -0.188 1.00 81.3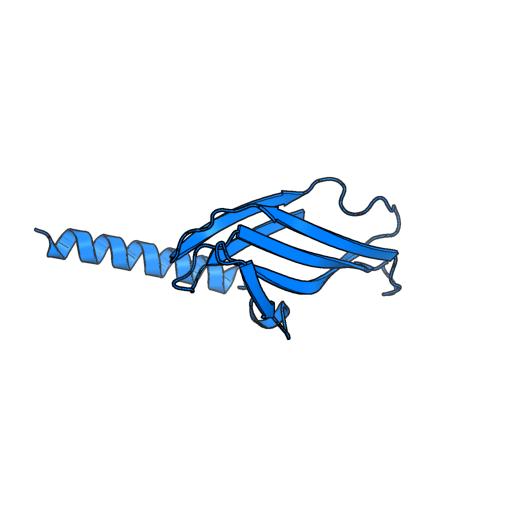8 96 ILE A N 1
ATOM 761 C CA . ILE A 1 96 ? -11.967 13.412 1.115 1.00 81.38 96 ILE A CA 1
ATOM 762 C C . ILE A 1 96 ? -11.555 14.348 2.258 1.00 81.38 96 ILE A C 1
ATOM 764 O O . ILE A 1 96 ? -12.250 14.407 3.277 1.00 81.38 96 ILE A O 1
ATOM 768 N N . GLU A 1 97 ? -10.459 15.091 2.099 1.00 82.25 97 GLU A N 1
ATOM 769 C CA . GLU A 1 97 ? -9.993 16.051 3.104 1.00 82.25 97 GLU A CA 1
ATOM 770 C C . GLU A 1 97 ? -11.016 17.175 3.335 1.00 82.25 97 GLU A C 1
ATOM 772 O O . GLU A 1 97 ? -11.355 17.480 4.483 1.00 82.25 97 GLU A O 1
ATOM 777 N N . GLU A 1 98 ? -11.579 17.737 2.261 1.00 87.69 98 GLU A N 1
ATOM 778 C CA . GLU A 1 98 ? -12.605 18.781 2.337 1.00 87.69 98 GLU A CA 1
ATOM 779 C C . GLU A 1 98 ? -13.884 18.290 3.030 1.00 87.69 98 GLU A C 1
ATOM 781 O O . GLU A 1 98 ? -14.385 18.936 3.957 1.00 87.69 98 GLU A O 1
ATOM 786 N N . VAL A 1 99 ? -14.395 17.122 2.632 1.00 85.38 99 VAL A N 1
ATOM 787 C CA . VAL A 1 99 ? -15.592 16.523 3.241 1.00 85.38 99 VAL A CA 1
ATOM 788 C C . VAL A 1 99 ? -15.364 16.243 4.725 1.00 85.38 99 VAL A C 1
ATOM 790 O O . VAL A 1 99 ? -16.221 16.568 5.549 1.00 85.38 99 VAL A O 1
ATOM 793 N N . THR A 1 100 ? -14.199 15.698 5.078 1.00 84.00 100 THR A N 1
ATOM 794 C CA . THR A 1 100 ? -13.844 15.395 6.472 1.00 84.00 100 THR A CA 1
ATOM 795 C C . THR A 1 100 ? -13.795 16.666 7.315 1.00 84.00 100 THR A C 1
ATOM 797 O O . THR A 1 100 ? -14.370 16.713 8.401 1.00 84.00 100 THR A O 1
ATOM 800 N N . LYS A 1 101 ? -13.178 17.736 6.802 1.00 86.38 101 LYS A N 1
ATOM 801 C CA . LYS A 1 101 ? -13.129 19.039 7.479 1.00 86.38 101 LYS A CA 1
ATOM 802 C C . LYS A 1 101 ? -14.528 19.606 7.738 1.00 86.38 101 LYS A C 1
ATOM 804 O O . LYS A 1 101 ? -14.802 20.082 8.839 1.00 86.38 101 LYS A O 1
ATOM 809 N N . ASN A 1 102 ? -15.407 19.539 6.739 1.00 89.69 102 ASN A N 1
ATOM 810 C CA . ASN A 1 102 ? -16.768 20.062 6.839 1.00 89.69 102 ASN A CA 1
ATOM 811 C C . ASN A 1 102 ? -17.628 19.259 7.828 1.00 89.69 102 ASN A C 1
ATOM 813 O O . ASN A 1 102 ? -18.384 19.852 8.596 1.00 89.69 102 ASN A O 1
ATOM 817 N N . LEU A 1 103 ? -17.491 17.929 7.850 1.00 87.25 103 LEU A N 1
ATOM 818 C CA . LEU A 1 103 ? -18.184 17.062 8.810 1.00 87.25 103 LEU A CA 1
ATOM 819 C C . LEU A 1 103 ? -17.774 17.375 10.251 1.00 87.25 103 LEU A C 1
ATOM 821 O O . LEU A 1 103 ? -18.644 17.604 11.087 1.00 87.25 103 LEU A O 1
ATOM 825 N N . THR A 1 104 ? -16.472 17.483 10.519 1.00 86.69 104 THR A N 1
ATOM 826 C CA . THR A 1 104 ? -15.958 17.830 11.852 1.00 86.69 104 THR A CA 1
ATOM 827 C C . THR A 1 104 ? -16.468 19.196 12.321 1.00 86.69 104 THR A C 1
ATOM 829 O O . THR A 1 104 ? -16.855 19.357 13.477 1.00 86.69 104 THR A O 1
ATOM 832 N N . ALA A 1 105 ? -16.524 20.186 11.422 1.00 88.00 105 ALA A N 1
ATOM 833 C CA . ALA A 1 105 ? -17.085 21.499 11.737 1.00 88.00 105 ALA A CA 1
ATOM 834 C C . ALA A 1 105 ? -18.591 21.431 12.059 1.00 88.00 105 ALA A C 1
ATOM 836 O O . ALA A 1 105 ? -19.061 22.105 12.974 1.00 88.00 105 ALA A O 1
ATOM 837 N N . LEU A 1 106 ? -19.347 20.598 11.337 1.00 88.94 106 LEU A N 1
ATOM 838 C CA . LEU A 1 106 ? -20.776 20.390 11.577 1.00 88.94 106 LEU A CA 1
ATOM 839 C C . LEU A 1 106 ? -21.044 19.695 12.921 1.00 88.94 106 LEU A C 1
ATOM 841 O O . LEU A 1 106 ? -22.013 20.026 13.599 1.00 88.94 106 LEU A O 1
ATOM 845 N N . GLU A 1 107 ? -20.219 18.718 13.295 1.00 89.88 107 GLU A N 1
ATOM 846 C CA . GLU A 1 107 ? -20.336 18.023 14.580 1.00 89.88 107 GLU A CA 1
ATOM 847 C C . GLU A 1 107 ? -20.089 18.972 15.753 1.00 89.88 107 GLU A C 1
ATOM 849 O O . GLU A 1 107 ? -20.885 18.977 16.689 1.00 89.88 107 GLU A O 1
ATOM 854 N N . ALA A 1 108 ? -19.075 19.838 15.655 1.00 87.25 108 ALA A N 1
ATOM 855 C CA . ALA A 1 108 ? -18.788 20.851 16.670 1.00 87.25 108 ALA A CA 1
ATOM 856 C C . ALA A 1 108 ? -19.974 21.807 16.909 1.00 87.25 108 ALA A C 1
ATOM 858 O O . ALA A 1 108 ? -20.280 22.131 18.054 1.00 87.25 108 ALA A O 1
ATOM 859 N N . LEU A 1 109 ? -20.687 22.195 15.844 1.00 86.19 109 LEU A N 1
ATOM 860 C CA . LEU A 1 109 ? -21.874 23.060 15.919 1.00 86.19 109 LEU A CA 1
ATOM 861 C C . LEU A 1 109 ? -23.108 22.374 16.525 1.00 86.19 109 LEU A C 1
ATOM 863 O O . LEU A 1 109 ? -24.013 23.053 16.992 1.00 86.19 109 LEU A O 1
ATOM 867 N N . LYS A 1 110 ? -23.191 21.039 16.476 1.00 83.81 110 LYS A N 1
ATOM 868 C CA . LYS A 1 110 ? -24.310 20.272 17.059 1.00 83.81 110 LYS A CA 1
ATOM 869 C C . LYS A 1 110 ? -24.121 19.967 18.545 1.00 83.81 110 LYS A C 1
ATOM 871 O O . LYS A 1 110 ? -25.055 19.488 19.182 1.00 83.81 110 LYS A O 1
ATOM 876 N N . SER A 1 111 ? -22.910 20.164 19.059 1.00 71.75 111 SER A N 1
ATOM 877 C CA . SER A 1 111 ? -22.558 19.988 20.471 1.00 71.75 111 SER A CA 1
ATOM 878 C C . SER A 1 111 ? -22.689 21.265 21.316 1.00 71.75 111 SER A C 1
ATOM 880 O O . SER A 1 111 ? -22.450 21.193 22.521 1.00 71.75 111 SER A O 1
ATOM 882 N N . GLU A 1 112 ? -23.074 22.392 20.705 1.00 55.34 112 GLU A N 1
ATOM 883 C CA . GLU A 1 112 ? -23.504 23.644 21.362 1.00 55.34 112 GLU A CA 1
ATOM 884 C C . GLU A 1 112 ? -25.034 23.711 21.496 1.00 55.34 112 GLU A C 1
ATOM 886 O O . GLU A 1 112 ? -25.503 24.239 22.531 1.00 55.34 112 GLU A O 1
#

Radius of gyration: 17.18 Å; chains: 1; bounding box: 44×36×44 Å

Organism: NCBI:txid1411915

pLDDT: mean 92.3, std 6.7, range [55.34, 98.62]

Sequence (112 aa):
MSFTFYNPTKKTIKYIYVTVTGYNPVDDRVGTKTLTCVGPILPDESGSYSFKHVFYSSTMSSAKITGLRVQYMDKSVKIVAQPWRCVFSDEDSQFIEEVTKNLTALEALKSE

=== Feature glossary ===
The record interleaves many kinds of information about one protein. Here is each kind framed as the question it answers.

Q: What does the local fold look like, residue by residue?
A: The Foldseek 3Di string encodes local tertiary geometry as a 20-letter alphabet — one character per residue — derived from the relative positions of nearby Cα atoms. Unlike the amino-acid sequence, 3Di is a direct function of the 3D structure, so two proteins with the same fold have similar 3Di strings even at low sequence identity.

Q: Which residues are in helices, strands, or loops?
A: The SS8 string is DSSP's per-residue secondary-structure call. α-helix (H) means an i→i+4 H-bond ladder; β-strand (E) means the residue participates in a β-sheet; 3₁₀ (G) and π (I) are tighter and wider helices; T/S are turns/bends; '-' is loop.

Q: How big and how compact is the whole molecule?
A: Radius of gyration (Rg) is the root-mean-square distance of Cα atoms from their centroid — a single number for overall size and compactness. A globular domain of N residues has Rg ≈ 2.2·N^0.38 Å; an extended or disordered chain has a much larger Rg. The Cα contact count is the number of residue pairs whose Cα atoms are within 8 Å and are more than four positions apart in sequence — a standard proxy for tertiary packing density. The bounding box is the smallest axis-aligned box enclosing all Cα atoms.

Q: Where is each backbone atom in 3D?
A: Structure coordinates are given as an mmCIF _atom_site loop: one row per atom with element, residue name, chain id, sequence number, and x/y/z position in Å. Only the four main-chain atoms per residue are included here; side chains are omitted to keep the record compact.

Q: What is the amino-acid chain?
A: Primary structure: the covalent order of the twenty standard amino acids along the backbone. Two proteins with the same sequence will (almost always) fold to the same structure; two with 30% identity often share a fold but not the details.

Q: What if only a Cα trace is available?
A: Three-state secondary structure (P-SEA) collapses the eight DSSP classes into helix (a), strand (b), and coil (c). P-SEA assigns these from Cα geometry alone — distances and angles — without requiring backbone oxygens, so it works on any Cα trace.

Q: What family and function is it annotated with?
A: Database cross-references. InterPro integrates a dozen domain/family signature databases into unified entries with residue-range hits. GO terms attach function/process/location labels with evidence codes. CATH codes position the fold in a four-level structural taxonomy. Organism is the NCBI-taxonomy species name.

Q: How confident is the AlphaFold model at each residue?
A: pLDDT is the predicted lDDT-Cα score: AlphaFold's confidence that the local environment of each residue (all inter-atomic distances within 15 Å) is correctly placed. It is a per-residue number between 0 and 100, with higher meaning more reliable.

Q: How mobile is each atom in the crystal?
A: B-factor (Debye–Waller factor) reflects atomic displacement in the crystal lattice. It is an experimental observable (units Å²), not a prediction; low values mean the atom is pinned down, high values mean it moves or is heterogeneous across the crystal.

Q: Which residues are buried vs exposed?
A: SASA measures how much of the protein is reachable by solvent. It is computed by rolling a water-sized probe over the atomic surface and summing the exposed area (Å²). Per-residue SASA distinguishes core (buried, low SASA) from surface (exposed, high SASA) residues; total SASA is a whole-molecule size measure.

Q: What do the diagnostic plots show?
A: Plot images: a contact map (which residues are close in 3D, as an N×N binary image), a Ramachandran scatter (backbone torsion angles, revealing secondary-structure composition at a glance), and — for AlphaFold structures — a PAE heatmap (pairwise prediction confidence).

Q: What known structures does this most resemble?
A: The Foldseek neighbor list gives the closest experimentally determined structures in the PDB, ranked by structural alignment. TM-score near 1 means near-identical fold; near 0.3 means only rough topology match. This is how one finds what a novel AlphaFold prediction most resembles in the solved-structure universe.

Q: Are the domains corr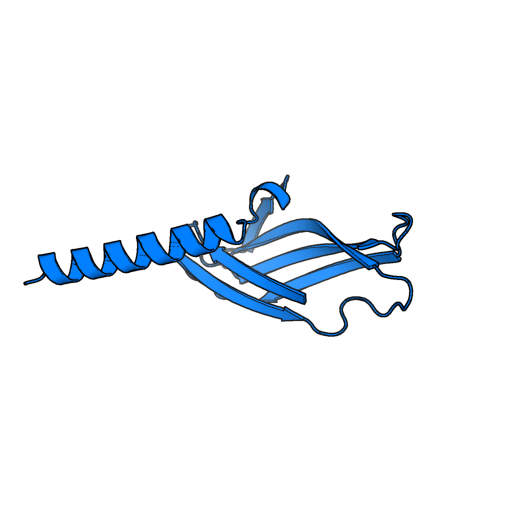ectly placed relative to each other?
A: Predicted aligned error is AlphaFold's pairwise confidence. Unlike pLDDT (per-residue), PAE is per-residue-pair and captures whether two parts of the structure are correctly placed relative to each other. Units are ångströms of expected positional error.

Q: What do the rendered images show?
A: Structure images are PyMOL renders from six orthogonal camera directions. Cartoon representation draws helices as coils and strands as arrows; sticks shows the backbone as bonds; surface shows the solvent-excluded envelope. Rainbow coloring maps sequence position to hue (blue→red, N→C); chain coloring assigns a distinct color per polypeptide.

Q: What are the backbone torsion angles?
A: φ (phi) and ψ (psi) are the two rotatable backbone dihedrals per residue: φ is the C(i-1)–N–Cα–C torsion, ψ is the N–Cα–C–N(i+1) torsion, both in degrees on (−180°, 180°]. α-helical residues cluster near (−60°, −45°); β-strand residues near (−120°, +130°). A Ramachandran plot is simply a scatter of (φ, ψ) for every residue.